Protein AF-A0A1M5F569-F1 (afdb_monomer_lite)

pLDDT: mean 79.61, std 14.75, range [44.88, 96.06]

Secondary structure (DSSP, 8-state):
-PPP---SEETTEE-HHHHHHHHHHHHHHTTT-TT--HHHHHHHHHHHHHHHHHHHHHHHS-----------HHHHHHHHH-GGGGG------

Structure (mmCIF, N/CA/C/O backbone):
data_AF-A0A1M5F569-F1
#
_entry.id   AF-A0A1M5F569-F1
#
loop_
_atom_site.group_PDB
_atom_site.id
_atom_site.type_symbol
_atom_site.label_atom_id
_atom_site.label_alt_id
_atom_site.label_comp_id
_atom_site.label_asym_id
_atom_site.label_entity_id
_atom_site.label_seq_id
_atom_site.pdbx_PDB_ins_code
_atom_site.Cartn_x
_atom_site.Cartn_y
_atom_site.Cartn_z
_atom_site.occupancy
_atom_site.B_iso_or_equiv
_atom_site.auth_seq_id
_atom_site.auth_comp_id
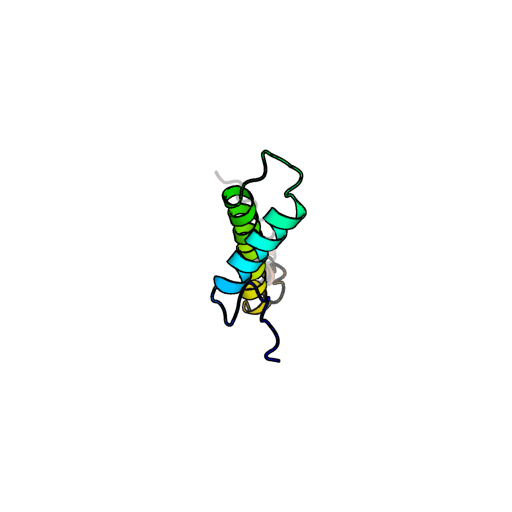_atom_site.auth_asym_id
_atom_site.auth_atom_id
_atom_site.pdbx_PDB_model_num
ATOM 1 N N . MET A 1 1 ? -11.288 -20.461 -12.305 1.00 57.91 1 MET A N 1
ATOM 2 C CA . MET A 1 1 ? -10.028 -19.782 -11.909 1.00 57.91 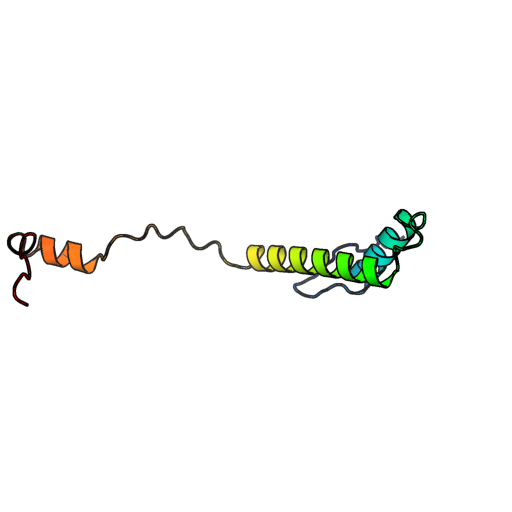1 MET A CA 1
ATOM 3 C C . MET A 1 1 ? -10.252 -19.076 -10.577 1.00 57.91 1 MET A C 1
ATOM 5 O O . MET A 1 1 ? -11.260 -18.395 -10.453 1.00 57.91 1 MET A O 1
ATOM 9 N N . LYS A 1 2 ? -9.373 -19.232 -9.574 1.00 72.75 2 LYS A N 1
ATOM 10 C CA . LYS A 1 2 ? -9.470 -18.430 -8.336 1.00 72.75 2 LYS A CA 1
ATOM 11 C C . LYS A 1 2 ? -9.206 -16.958 -8.677 1.00 72.75 2 LYS A C 1
ATOM 13 O O . LYS A 1 2 ? -8.192 -16.659 -9.309 1.00 72.75 2 LYS A O 1
ATOM 18 N N . LYS A 1 3 ? -10.114 -16.059 -8.283 1.00 77.94 3 LYS A N 1
ATOM 19 C CA . LYS A 1 3 ? -9.942 -14.608 -8.449 1.00 77.94 3 LYS A CA 1
ATOM 20 C C . LYS A 1 3 ? -8.691 -14.193 -7.668 1.00 77.94 3 LYS A C 1
ATOM 22 O O . LYS A 1 3 ? -8.527 -14.596 -6.517 1.00 77.94 3 LYS A O 1
ATOM 27 N N . ARG A 1 4 ? -7.766 -13.478 -8.314 1.00 76.69 4 ARG A N 1
A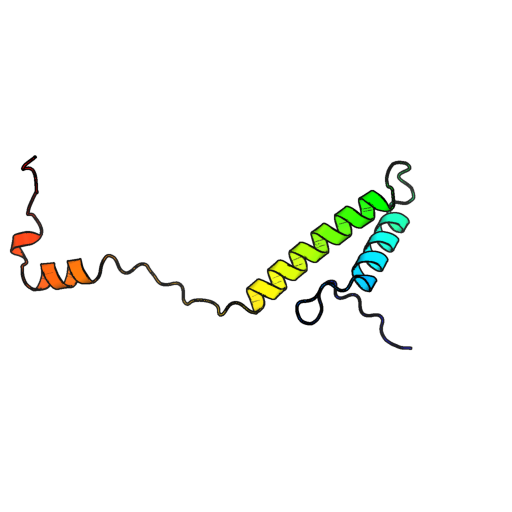TOM 28 C CA . ARG A 1 4 ? -6.566 -12.978 -7.633 1.00 76.69 4 ARG A CA 1
ATOM 29 C C . ARG A 1 4 ? -6.989 -11.840 -6.710 1.00 76.69 4 ARG A C 1
ATOM 31 O O . ARG A 1 4 ? -7.752 -10.972 -7.126 1.00 76.69 4 ARG A O 1
ATOM 38 N N . ASP A 1 5 ? -6.522 -11.895 -5.472 1.00 79.81 5 ASP A N 1
ATOM 39 C CA . ASP A 1 5 ? -6.780 -10.870 -4.469 1.00 79.81 5 ASP A CA 1
ATOM 40 C C . ASP A 1 5 ? -5.714 -9.779 -4.602 1.00 79.81 5 ASP A C 1
ATOM 42 O O . ASP A 1 5 ? -4.523 -10.055 -4.446 1.00 79.81 5 ASP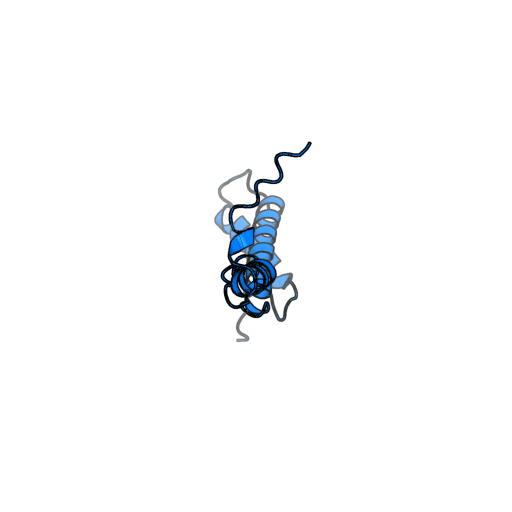 A O 1
ATOM 46 N N . TYR A 1 6 ? -6.153 -8.574 -4.957 1.00 84.00 6 TYR A N 1
ATOM 47 C CA . TYR A 1 6 ? -5.302 -7.405 -5.191 1.00 84.00 6 TYR A CA 1
ATOM 48 C C . TYR A 1 6 ? -5.400 -6.376 -4.058 1.00 84.00 6 TYR A C 1
ATOM 50 O O . TYR A 1 6 ? -4.794 -5.309 -4.149 1.00 84.00 6 TYR A O 1
ATOM 58 N N . SER A 1 7 ? -6.159 -6.683 -3.002 1.00 89.19 7 SER A N 1
ATOM 59 C CA . SER A 1 7 ? -6.257 -5.832 -1.818 1.00 89.19 7 SER A CA 1
ATOM 60 C C . SER A 1 7 ? -4.887 -5.711 -1.144 1.00 89.19 7 SER A C 1
ATOM 62 O O . SER A 1 7 ? -4.229 -6.717 -0.877 1.00 89.19 7 SER A O 1
ATOM 64 N N . LEU A 1 8 ? -4.431 -4.475 -0.908 1.00 90.38 8 LEU A N 1
ATOM 65 C CA . LEU A 1 8 ? -3.148 -4.202 -0.241 1.00 90.38 8 LEU A CA 1
ATOM 66 C C . LEU A 1 8 ? -3.219 -4.490 1.260 1.00 90.38 8 LEU A C 1
ATOM 68 O O . LEU A 1 8 ? -2.226 -4.900 1.861 1.00 90.38 8 LEU A O 1
ATOM 72 N N . VAL A 1 9 ? -4.405 -4.316 1.836 1.00 89.50 9 VAL A N 1
ATOM 73 C CA . VAL A 1 9 ? -4.721 -4.598 3.232 1.00 89.50 9 VAL A CA 1
ATOM 74 C C . VAL A 1 9 ? -5.906 -5.546 3.266 1.00 89.50 9 VAL A C 1
ATOM 76 O O . VAL A 1 9 ? -6.877 -5.373 2.532 1.00 89.50 9 VAL A O 1
ATOM 79 N N . ARG A 1 10 ? -5.807 -6.561 4.118 1.00 89.81 10 ARG A N 1
ATOM 80 C CA . ARG A 1 10 ? -6.858 -7.539 4.355 1.00 89.81 10 ARG A CA 1
ATOM 81 C C . ARG A 1 10 ? -6.978 -7.780 5.848 1.00 89.81 10 ARG A C 1
ATOM 83 O O . ARG A 1 10 ? -5.991 -8.140 6.487 1.00 89.81 10 ARG A O 1
ATOM 90 N N . ASP A 1 11 ? -8.173 -7.558 6.386 1.00 84.94 11 ASP A N 1
ATOM 91 C CA . ASP A 1 11 ? -8.494 -7.776 7.802 1.00 84.94 11 ASP A CA 1
ATOM 92 C C . ASP A 1 11 ? -7.493 -7.076 8.751 1.00 84.94 11 ASP A C 1
ATOM 94 O O . ASP A 1 11 ? -7.056 -7.635 9.758 1.00 84.94 11 ASP A O 1
ATOM 98 N N . GLY A 1 12 ? -7.049 -5.867 8.384 1.00 84.44 12 GLY A N 1
ATOM 99 C CA . GLY A 1 12 ? -6.083 -5.079 9.159 1.00 84.44 12 GLY A CA 1
ATOM 100 C C . GLY A 1 12 ? -4.646 -5.584 9.120 1.00 84.44 12 GLY A C 1
ATOM 101 O O . GLY A 1 12 ? -3.838 -5.207 9.965 1.00 84.44 12 GLY A O 1
ATOM 102 N N . LYS A 1 13 ? -4.304 -6.441 8.155 1.00 91.81 13 LYS A N 1
ATOM 103 C CA . LYS A 1 13 ? -2.933 -6.888 7.898 1.00 91.81 13 LYS A CA 1
ATOM 104 C C . LYS A 1 13 ? -2.530 -6.560 6.470 1.00 91.81 13 LYS A C 1
ATOM 106 O O . LYS A 1 13 ? -3.328 -6.663 5.540 1.00 91.81 13 LYS A O 1
ATOM 111 N N . TYR A 1 14 ? -1.260 -6.218 6.286 1.00 93.19 14 TYR A N 1
ATOM 112 C CA . TYR A 1 14 ? -0.698 -6.035 4.955 1.00 93.19 14 TYR A CA 1
ATOM 113 C C . TYR A 1 14 ? -0.703 -7.354 4.180 1.00 93.19 14 TYR A C 1
ATOM 115 O O . TYR A 1 14 ? -0.241 -8.391 4.661 1.00 93.19 14 TYR A O 1
ATOM 123 N N . ASN A 1 15 ? -1.188 -7.307 2.946 1.00 94.38 15 ASN A N 1
ATOM 124 C CA . ASN A 1 15 ? -1.137 -8.421 2.017 1.00 94.38 15 ASN A CA 1
ATOM 125 C C . ASN A 1 15 ? 0.151 -8.338 1.186 1.00 94.38 15 ASN A C 1
ATOM 127 O O . ASN A 1 15 ? 0.171 -7.809 0.072 1.00 94.38 15 ASN A O 1
ATOM 131 N N . MET A 1 16 ? 1.244 -8.895 1.715 1.00 92.56 16 MET A N 1
ATOM 132 C CA . MET A 1 16 ? 2.568 -8.862 1.071 1.00 92.56 16 MET A CA 1
ATOM 133 C C . MET A 1 16 ? 2.551 -9.393 -0.367 1.00 92.56 16 MET A C 1
ATOM 135 O O . MET A 1 16 ? 3.297 -8.902 -1.214 1.00 92.56 16 MET A O 1
ATOM 139 N N . LYS A 1 17 ? 1.683 -10.367 -0.673 1.00 93.31 17 LYS A N 1
ATOM 140 C CA . LYS A 1 17 ? 1.558 -10.917 -2.026 1.00 93.31 17 LYS A CA 1
ATOM 141 C C . LYS A 1 17 ? 1.008 -9.878 -3.002 1.00 93.31 17 LYS A C 1
ATOM 143 O O . LYS A 1 17 ? 1.561 -9.735 -4.090 1.00 93.31 17 LYS A O 1
ATOM 148 N N . ALA A 1 18 ? -0.036 -9.146 -2.616 1.00 94.19 18 ALA A N 1
ATOM 149 C CA . ALA A 1 18 ? -0.591 -8.070 -3.434 1.00 94.19 18 ALA A CA 1
ATOM 150 C C . ALA A 1 18 ? 0.410 -6.914 -3.595 1.00 94.19 18 ALA A C 1
ATOM 152 O O . ALA A 1 18 ? 0.584 -6.411 -4.703 1.00 94.19 18 ALA A O 1
ATOM 153 N N . ILE A 1 19 ? 1.141 -6.564 -2.530 1.00 94.75 19 ILE A N 1
ATOM 154 C CA . ILE A 1 19 ? 2.186 -5.527 -2.562 1.00 94.75 19 ILE A CA 1
ATOM 155 C C . ILE A 1 19 ? 3.306 -5.910 -3.540 1.00 94.75 19 ILE A C 1
ATOM 157 O O . ILE A 1 19 ? 3.675 -5.113 -4.401 1.00 94.75 19 ILE A O 1
ATOM 161 N N . MET A 1 20 ? 3.813 -7.147 -3.479 1.00 94.75 20 MET A N 1
ATOM 162 C CA . MET A 1 20 ? 4.829 -7.634 -4.421 1.00 94.75 20 MET A CA 1
ATOM 163 C C . MET A 1 20 ? 4.313 -7.688 -5.861 1.00 94.75 20 MET A C 1
ATOM 165 O O . MET A 1 20 ? 5.037 -7.323 -6.786 1.00 94.75 20 MET A O 1
ATOM 169 N N . GLN A 1 21 ? 3.067 -8.122 -6.068 1.00 93.94 21 GLN A N 1
ATOM 170 C CA . GLN A 1 21 ? 2.453 -8.139 -7.397 1.00 93.94 21 GLN A CA 1
ATOM 171 C C . GLN A 1 21 ? 2.320 -6.729 -7.976 1.00 93.94 21 GLN A C 1
ATOM 173 O O . GLN A 1 21 ? 2.616 -6.529 -9.154 1.00 93.94 21 GLN A O 1
ATOM 178 N N . ARG A 1 22 ? 1.939 -5.751 -7.147 1.00 94.00 22 ARG A N 1
ATOM 179 C CA . ARG A 1 22 ? 1.878 -4.340 -7.530 1.00 94.00 22 ARG A CA 1
ATOM 180 C C . ARG A 1 22 ? 3.259 -3.793 -7.877 1.00 94.00 22 ARG A C 1
ATOM 182 O O . ARG A 1 22 ? 3.418 -3.222 -8.948 1.00 94.00 22 ARG A O 1
ATOM 189 N N . ALA A 1 23 ? 4.263 -4.039 -7.035 1.00 94.88 23 ALA A N 1
ATOM 190 C CA . ALA A 1 23 ? 5.642 -3.626 -7.295 1.00 94.88 23 ALA A CA 1
ATOM 191 C C . ALA A 1 23 ? 6.179 -4.216 -8.610 1.00 94.88 23 ALA A C 1
ATOM 193 O O . ALA A 1 23 ? 6.832 -3.534 -9.398 1.00 94.88 23 ALA A O 1
ATOM 194 N N . TRP A 1 24 ? 5.874 -5.486 -8.883 1.00 93.00 24 TRP A N 1
ATOM 195 C CA . TRP A 1 24 ? 6.279 -6.134 -10.126 1.00 93.00 24 TRP A CA 1
ATOM 196 C C . TRP A 1 24 ? 5.572 -5.537 -11.347 1.00 93.00 24 TRP A C 1
ATOM 198 O O . TRP A 1 24 ? 6.221 -5.287 -12.363 1.00 93.00 24 TRP A O 1
ATOM 208 N N . ALA A 1 25 ? 4.268 -5.265 -11.243 1.00 92.94 25 ALA A N 1
ATOM 209 C CA . ALA A 1 25 ? 3.503 -4.610 -12.299 1.00 92.94 25 ALA A CA 1
ATOM 210 C C . ALA A 1 25 ? 4.020 -3.188 -12.580 1.00 92.94 25 ALA A C 1
ATOM 212 O O . ALA A 1 25 ? 4.239 -2.849 -13.741 1.00 92.94 25 ALA A O 1
ATOM 213 N N . GLU A 1 26 ? 4.300 -2.394 -11.540 1.00 92.31 26 GLU A N 1
ATOM 214 C CA . GLU A 1 26 ? 4.886 -1.053 -11.677 1.00 92.31 26 GLU A CA 1
ATOM 215 C C . GLU A 1 26 ? 6.261 -1.093 -12.344 1.00 92.31 26 GLU A C 1
ATOM 217 O O . GLU A 1 26 ? 6.520 -0.336 -13.278 1.00 92.31 26 GLU A O 1
ATOM 222 N N . MET A 1 27 ? 7.139 -2.005 -11.915 1.00 93.12 27 MET A N 1
ATOM 223 C CA . MET A 1 27 ? 8.448 -2.179 -12.546 1.00 93.12 27 MET A CA 1
ATOM 224 C C . MET A 1 27 ? 8.305 -2.549 -14.026 1.00 93.12 27 MET A C 1
ATOM 226 O O . MET A 1 27 ? 9.031 -2.027 -14.867 1.00 93.12 27 MET A O 1
ATOM 230 N N . LYS A 1 28 ? 7.380 -3.455 -14.360 1.00 91.81 28 LYS A N 1
ATOM 231 C CA . LYS A 1 28 ? 7.151 -3.875 -15.746 1.00 91.81 28 LYS A CA 1
ATOM 232 C C . LYS A 1 28 ? 6.605 -2.743 -16.603 1.00 91.81 28 LYS A C 1
ATOM 234 O O . LYS A 1 28 ? 7.087 -2.562 -17.720 1.00 91.81 28 LYS A O 1
ATOM 239 N N . TRP A 1 29 ? 5.662 -1.967 -16.084 1.00 91.25 29 TRP A N 1
ATOM 240 C CA . TRP A 1 29 ? 5.096 -0.831 -16.805 1.00 91.25 29 TRP A CA 1
ATOM 241 C C . TRP A 1 29 ? 6.150 0.253 -17.073 1.00 91.25 29 TRP A C 1
ATOM 243 O O . TRP A 1 29 ? 6.262 0.766 -18.187 1.00 91.25 29 TRP A O 1
ATOM 253 N N . ASN A 1 30 ? 7.025 0.488 -16.097 1.00 89.25 30 ASN A N 1
ATOM 254 C CA . ASN A 1 30 ? 8.120 1.451 -16.186 1.00 89.25 30 ASN A CA 1
ATOM 255 C C . ASN A 1 30 ? 9.437 0.843 -16.690 1.00 89.25 30 ASN A C 1
ATOM 257 O O . ASN A 1 30 ? 10.488 1.462 -16.560 1.00 89.25 30 ASN A O 1
ATOM 261 N N . SER A 1 31 ? 9.406 -0.348 -17.294 1.00 82.75 31 SER A N 1
ATOM 262 C CA . SER A 1 31 ? 10.622 -1.061 -17.723 1.00 82.75 31 SER A CA 1
ATOM 263 C C . SER A 1 31 ? 11.431 -0.330 -18.801 1.00 82.75 31 SER A C 1
ATOM 265 O O . SER A 1 31 ? 12.619 -0.594 -18.967 1.00 82.75 31 SER A O 1
ATOM 267 N N . HIS A 1 32 ? 10.809 0.621 -19.501 1.00 86.94 32 HIS A N 1
ATOM 268 C CA . HIS A 1 32 ? 11.466 1.508 -20.459 1.00 86.94 32 HIS A CA 1
ATOM 269 C C . HIS A 1 32 ? 12.399 2.535 -19.782 1.00 86.94 32 HIS A C 1
ATOM 271 O O . HIS A 1 32 ? 13.337 3.034 -20.405 1.00 86.94 32 HIS A O 1
ATOM 277 N N . LEU A 1 33 ? 12.190 2.829 -18.494 1.00 87.00 33 LEU A N 1
ATOM 278 C CA . LEU A 1 33 ? 13.056 3.691 -17.695 1.00 87.00 33 LEU A CA 1
ATOM 279 C C . LEU A 1 33 ? 14.198 2.858 -17.100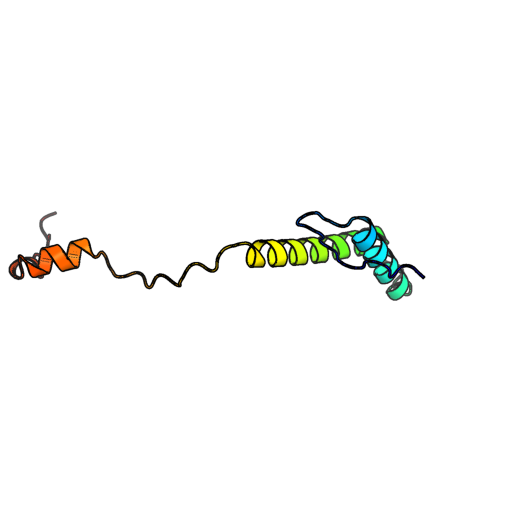 1.00 87.00 33 LEU A C 1
ATOM 281 O O . LEU A 1 33 ? 14.023 2.177 -16.094 1.00 87.00 33 LEU A O 1
ATOM 285 N N . LYS A 1 34 ? 15.406 2.969 -17.668 1.00 78.12 34 LYS A N 1
ATOM 286 C CA . LYS A 1 34 ? 16.604 2.223 -17.212 1.00 78.12 34 LYS A CA 1
ATOM 287 C C . LYS A 1 34 ? 16.951 2.410 -15.724 1.00 78.12 34 LYS A C 1
ATOM 289 O O . LYS A 1 34 ? 17.586 1.551 -15.127 1.00 78.12 34 LYS A O 1
ATOM 294 N N . TRP A 1 35 ? 16.532 3.522 -15.128 1.00 81.56 35 TRP A N 1
ATOM 295 C CA . TRP A 1 35 ? 16.757 3.890 -13.723 1.00 81.56 35 TRP A CA 1
ATOM 296 C C . TRP A 1 35 ? 15.689 3.331 -12.770 1.00 81.56 35 TRP A C 1
ATOM 298 O O . TRP A 1 35 ? 15.829 3.436 -11.549 1.00 81.56 35 TRP A O 1
ATOM 308 N N . PHE A 1 36 ? 14.583 2.806 -13.305 1.00 86.00 36 PHE A N 1
ATOM 309 C CA . PHE A 1 36 ? 13.444 2.365 -12.513 1.00 86.00 36 PHE A CA 1
ATOM 310 C C . PHE A 1 36 ? 13.627 0.904 -12.097 1.00 86.00 36 PHE A C 1
ATOM 312 O O . PHE A 1 36 ? 13.292 -0.036 -12.814 1.00 86.00 36 PHE A O 1
ATOM 319 N N . SER A 1 37 ? 14.210 0.718 -10.915 1.00 90.69 37 SER A N 1
ATOM 320 C CA . SER A 1 37 ? 14.476 -0.596 -10.338 1.00 90.69 37 SER A CA 1
ATOM 321 C C . SER A 1 37 ? 13.249 -1.189 -9.639 1.00 90.69 37 SER A C 1
ATOM 323 O O . SER A 1 37 ? 12.363 -0.474 -9.159 1.00 90.69 37 SER A O 1
ATOM 325 N N . PHE A 1 38 ? 13.256 -2.514 -9.459 1.00 91.06 38 PHE A N 1
ATOM 326 C CA . PHE A 1 38 ? 12.282 -3.198 -8.604 1.00 91.06 38 PHE A CA 1
ATOM 327 C C . PHE A 1 38 ? 12.254 -2.625 -7.181 1.00 91.06 38 PHE A C 1
ATOM 329 O O . PHE A 1 38 ? 11.190 -2.497 -6.590 1.00 91.06 38 PHE A O 1
ATOM 336 N N . SER A 1 39 ? 13.409 -2.229 -6.634 1.00 92.12 39 SER A N 1
ATOM 337 C CA . SER A 1 39 ? 13.484 -1.637 -5.294 1.00 92.12 39 SER A CA 1
ATOM 338 C C . SER A 1 39 ? 12.727 -0.312 -5.193 1.00 92.12 39 SER A C 1
ATOM 340 O O . SER A 1 39 ? 12.111 -0.042 -4.164 1.00 92.12 39 SER A O 1
ATOM 342 N N . ARG A 1 40 ? 12.722 0.503 -6.256 1.00 93.06 40 ARG A N 1
ATOM 343 C CA . ARG A 1 40 ? 11.946 1.747 -6.309 1.00 93.06 40 ARG A CA 1
ATOM 344 C C . ARG A 1 40 ? 10.451 1.464 -6.434 1.00 93.06 40 ARG A C 1
ATOM 346 O O . ARG A 1 40 ? 9.672 2.034 -5.678 1.00 93.06 40 ARG A O 1
ATOM 353 N N . ALA A 1 41 ? 10.074 0.524 -7.298 1.00 94.12 41 ALA A N 1
ATOM 354 C CA . ALA A 1 41 ? 8.691 0.061 -7.418 1.00 94.12 41 ALA A CA 1
ATOM 355 C C . ALA A 1 41 ? 8.158 -0.521 -6.095 1.00 94.12 41 ALA A C 1
ATOM 357 O O . ALA A 1 41 ? 7.021 -0.282 -5.703 1.00 94.12 41 ALA A O 1
ATOM 358 N N . LEU A 1 42 ? 9.003 -1.246 -5.358 1.00 95.75 42 LEU A N 1
ATOM 359 C CA . LEU A 1 42 ? 8.646 -1.820 -4.067 1.00 95.75 42 LEU A CA 1
ATOM 360 C C . LEU A 1 42 ? 8.409 -0.738 -3.007 1.00 95.75 42 LEU A C 1
ATOM 362 O O . LEU A 1 42 ? 7.456 -0.849 -2.243 1.00 95.75 42 LEU A O 1
ATOM 366 N N . LYS A 1 43 ? 9.228 0.322 -2.977 1.00 95.62 43 LYS A N 1
ATOM 367 C CA . LYS A 1 43 ? 9.007 1.477 -2.087 1.00 95.62 43 LYS A CA 1
ATOM 368 C C . LYS A 1 43 ? 7.676 2.172 -2.381 1.00 95.62 43 LYS A C 1
ATOM 370 O O . LYS A 1 43 ? 6.934 2.456 -1.447 1.00 95.62 43 LYS A O 1
ATOM 375 N N . ASN A 1 44 ? 7.358 2.386 -3.658 1.00 94.69 44 ASN A N 1
ATOM 376 C CA . ASN A 1 44 ? 6.081 2.971 -4.071 1.00 94.69 44 ASN A CA 1
ATOM 377 C C . ASN A 1 44 ? 4.893 2.090 -3.657 1.00 94.69 44 ASN A C 1
ATOM 379 O O . ASN A 1 44 ? 3.934 2.576 -3.064 1.00 94.69 44 ASN A O 1
ATOM 383 N N . ALA A 1 45 ? 4.981 0.779 -3.902 1.00 94.88 45 ALA A N 1
ATOM 384 C CA . ALA A 1 45 ? 3.939 -0.166 -3.513 1.00 94.88 45 ALA A CA 1
ATOM 385 C C . ALA A 1 45 ? 3.734 -0.216 -1.987 1.00 94.88 45 ALA A C 1
ATOM 387 O O . ALA A 1 45 ? 2.602 -0.355 -1.530 1.00 94.88 45 ALA A O 1
ATOM 388 N N . TRP A 1 46 ? 4.806 -0.073 -1.200 1.00 96.06 46 TRP A N 1
ATOM 389 C CA . TRP A 1 46 ? 4.723 0.043 0.259 1.00 96.06 46 TRP A CA 1
ATOM 390 C C . TRP A 1 46 ? 4.069 1.344 0.726 1.00 96.06 46 TRP A C 1
ATOM 392 O O . TRP A 1 46 ? 3.303 1.306 1.686 1.00 96.06 46 TRP A O 1
ATOM 402 N N . ALA A 1 47 ? 4.335 2.472 0.062 1.00 95.75 47 ALA A N 1
ATOM 403 C CA . ALA A 1 47 ? 3.662 3.737 0.362 1.00 95.75 47 ALA A CA 1
ATOM 404 C C . ALA A 1 47 ? 2.147 3.624 0.126 1.00 95.75 47 ALA A C 1
ATOM 406 O O . ALA A 1 47 ? 1.370 3.885 1.038 1.00 95.75 47 ALA A O 1
ATOM 407 N N . ALA A 1 48 ? 1.737 3.085 -1.026 1.00 93.56 48 ALA A N 1
ATOM 408 C CA . ALA A 1 48 ? 0.325 2.836 -1.323 1.00 93.56 48 ALA A CA 1
ATOM 409 C C . ALA A 1 48 ? -0.328 1.852 -0.331 1.00 93.56 48 ALA A C 1
ATOM 411 O O . ALA A 1 48 ? -1.502 1.975 0.007 1.00 93.56 48 ALA A O 1
ATOM 412 N N . ALA A 1 49 ? 0.419 0.849 0.145 1.00 93.94 49 ALA A N 1
ATOM 413 C CA . ALA A 1 49 ? -0.092 -0.089 1.141 1.00 93.94 49 ALA A CA 1
ATOM 414 C C . ALA A 1 49 ? -0.318 0.577 2.501 1.00 93.94 49 ALA A C 1
ATOM 416 O O . ALA A 1 49 ? -1.282 0.242 3.185 1.00 93.94 49 ALA A O 1
ATOM 417 N N . ARG A 1 50 ? 0.558 1.511 2.887 1.00 94.25 50 ARG A N 1
ATOM 418 C CA . ARG A 1 50 ? 0.383 2.319 4.094 1.00 94.25 50 ARG A CA 1
ATOM 419 C C . ARG A 1 50 ? -0.851 3.210 4.007 1.00 94.25 50 ARG A C 1
ATOM 421 O O . ARG A 1 50 ? -1.632 3.190 4.946 1.00 94.25 50 ARG A O 1
ATOM 428 N N . GLU A 1 51 ? -1.046 3.910 2.893 1.00 93.31 51 GLU A N 1
ATOM 429 C CA . GLU A 1 51 ? -2.247 4.729 2.661 1.00 93.31 51 GLU A CA 1
ATOM 430 C C . GLU A 1 51 ? -3.520 3.882 2.810 1.00 93.31 51 GLU A C 1
ATOM 432 O O . GLU A 1 51 ? -4.403 4.216 3.592 1.00 93.31 51 GLU A O 1
ATOM 437 N N . ALA A 1 52 ? -3.562 2.700 2.186 1.00 92.06 52 ALA A N 1
ATOM 438 C CA . ALA A 1 52 ? -4.692 1.777 2.324 1.00 92.06 52 ALA A CA 1
ATOM 439 C C . ALA A 1 52 ? -4.906 1.263 3.767 1.00 92.06 52 ALA A C 1
ATOM 441 O O . ALA A 1 52 ? -6.018 0.894 4.144 1.00 92.06 52 ALA A O 1
ATOM 442 N N . MET A 1 53 ? -3.849 1.195 4.583 1.00 91.56 53 MET A N 1
ATOM 443 C CA . MET A 1 53 ? -3.946 0.818 5.997 1.00 91.56 53 MET A CA 1
ATOM 444 C C . MET A 1 53 ? -4.480 1.966 6.850 1.00 91.56 53 MET A C 1
ATOM 446 O O . MET A 1 53 ? -5.248 1.718 7.775 1.00 91.56 53 MET A O 1
ATOM 450 N N . GLU A 1 54 ? -4.078 3.197 6.545 1.00 91.19 54 GLU A N 1
ATOM 451 C CA . GLU A 1 54 ? -4.597 4.410 7.176 1.00 91.19 54 GLU A CA 1
ATOM 452 C C . GLU A 1 54 ? -6.101 4.547 6.870 1.00 91.19 54 GLU A C 1
ATOM 454 O O . GLU A 1 54 ? -6.894 4.646 7.803 1.00 91.19 54 GLU A O 1
ATOM 459 N N . GLU A 1 55 ? -6.518 4.360 5.611 1.00 89.38 55 GLU A N 1
ATOM 460 C CA . GLU A 1 55 ? -7.938 4.304 5.214 1.00 89.38 55 GLU A CA 1
ATOM 461 C C . GLU A 1 55 ? -8.716 3.208 5.961 1.00 89.38 55 GLU A C 1
ATOM 463 O O . GLU A 1 55 ? -9.824 3.431 6.454 1.00 89.38 55 GLU A O 1
ATOM 468 N N . TYR A 1 56 ? -8.131 2.013 6.088 1.00 89.19 56 TYR A N 1
ATOM 469 C CA . TYR A 1 56 ? -8.738 0.922 6.848 1.00 89.19 56 TYR A CA 1
ATOM 470 C C . TYR A 1 56 ? -8.883 1.278 8.335 1.00 89.19 56 TYR A C 1
ATOM 472 O O . TYR A 1 56 ? -9.932 1.032 8.929 1.00 89.19 56 TYR A O 1
ATOM 480 N N . GLN A 1 57 ? -7.864 1.882 8.947 1.00 88.56 57 GLN A N 1
ATOM 481 C CA . GLN A 1 57 ? -7.929 2.326 10.339 1.00 88.56 57 GLN A CA 1
ATOM 482 C C . GLN A 1 57 ? -8.977 3.419 10.542 1.00 88.56 57 GLN A C 1
ATOM 484 O O . GLN A 1 57 ? -9.716 3.364 11.522 1.00 88.56 57 GLN A O 1
ATOM 489 N N . ASP A 1 58 ? -9.075 4.371 9.621 1.00 86.88 58 ASP A N 1
ATOM 490 C CA . ASP A 1 58 ? -10.076 5.433 9.679 1.00 86.88 58 ASP A CA 1
ATOM 491 C C . ASP A 1 58 ? -11.496 4.890 9.493 1.00 86.88 58 ASP A C 1
ATOM 493 O O . ASP A 1 58 ? -12.416 5.381 10.137 1.00 86.88 58 ASP A O 1
ATOM 497 N N . SER A 1 59 ? -11.673 3.812 8.719 1.00 83.12 59 SER A N 1
ATOM 498 C CA . SER A 1 59 ? -12.964 3.117 8.620 1.00 83.12 59 SER A CA 1
ATOM 499 C C . SER A 1 59 ? -13.375 2.383 9.905 1.00 83.12 59 SER A C 1
ATOM 501 O O . SER A 1 59 ? -14.564 2.190 10.150 1.00 83.12 59 SER A O 1
ATOM 503 N N . ILE A 1 60 ? -12.403 1.963 10.726 1.00 81.38 60 ILE A N 1
ATOM 504 C CA . ILE A 1 60 ? -12.650 1.291 12.012 1.00 81.38 60 ILE A CA 1
ATOM 505 C C . ILE A 1 60 ? -12.895 2.294 13.130 1.00 81.38 60 ILE A C 1
ATOM 507 O O . ILE A 1 60 ? -13.655 1.999 14.055 1.00 81.38 60 ILE A O 1
ATOM 511 N N . LYS A 1 61 ? -12.224 3.451 13.091 1.00 75.38 61 LYS A N 1
ATOM 512 C CA . LYS A 1 61 ? -12.429 4.486 14.100 1.00 75.38 61 LYS A CA 1
ATOM 513 C C . LYS A 1 61 ? -13.907 4.883 14.064 1.00 75.38 61 LYS A C 1
ATOM 515 O O . LYS A 1 61 ? -14.389 5.299 13.009 1.00 75.38 61 LYS A O 1
ATOM 520 N N . PRO A 1 62 ? -14.647 4.751 15.181 1.00 63.47 62 PRO A N 1
ATOM 521 C CA . PRO A 1 62 ? -15.989 5.296 15.241 1.00 63.47 62 PRO A CA 1
ATOM 522 C C . PRO A 1 62 ? -15.872 6.782 14.918 1.00 63.47 62 PRO A C 1
ATOM 524 O O . PRO A 1 62 ? -15.035 7.476 15.495 1.00 63.47 62 PRO A O 1
ATOM 527 N N . GLN A 1 63 ? -16.654 7.238 13.944 1.00 57.56 63 GLN A N 1
ATOM 528 C CA . GLN A 1 63 ? -16.721 8.640 13.572 1.00 57.56 63 GLN A CA 1
ATOM 529 C C . GLN A 1 63 ? -17.193 9.393 14.815 1.00 57.56 63 GLN A C 1
ATOM 531 O O . GLN A 1 63 ? -18.378 9.361 15.150 1.00 57.56 63 GLN A O 1
ATOM 536 N N . GLU A 1 64 ? -16.252 9.966 15.570 1.00 54.75 64 GLU A N 1
ATOM 537 C CA . GLU A 1 64 ? -16.603 10.751 16.743 1.00 54.75 64 GLU A CA 1
ATOM 538 C C . GLU A 1 64 ? -17.550 11.849 16.254 1.00 54.75 64 GLU A C 1
ATOM 540 O O . GLU A 1 64 ? -17.241 12.511 15.251 1.00 54.75 64 GLU A O 1
ATOM 545 N N . PRO A 1 65 ? -18.729 12.025 16.882 1.00 53.31 65 PRO A N 1
ATOM 546 C CA . PRO A 1 65 ? -19.556 13.168 16.553 1.00 53.31 65 PRO A CA 1
ATOM 547 C C . PRO A 1 65 ? -18.663 14.388 16.725 1.00 53.31 65 PRO A C 1
ATOM 549 O O . PRO A 1 65 ? -17.973 14.492 17.740 1.00 53.31 65 PRO A O 1
ATOM 552 N N . VAL A 1 66 ? -18.632 15.261 15.716 1.00 54.12 66 VAL A N 1
ATOM 553 C CA . VAL A 1 66 ? -17.933 16.544 15.783 1.00 54.12 66 VAL A CA 1
ATOM 554 C C . VAL A 1 66 ? -18.435 17.232 17.044 1.00 54.12 66 VAL A C 1
ATOM 556 O O . VAL A 1 66 ? -19.516 17.818 17.050 1.00 54.12 66 VAL A O 1
ATOM 559 N N . GLN A 1 67 ? -17.695 17.099 18.144 1.00 55.06 67 GLN A N 1
ATOM 560 C CA . GLN A 1 67 ? -18.008 17.821 19.354 1.00 55.06 67 GLN A CA 1
ATOM 561 C C . GLN A 1 67 ? -17.656 19.255 19.013 1.00 55.06 67 GLN A C 1
ATOM 563 O O . GLN A 1 67 ? -16.488 19.654 18.997 1.00 55.06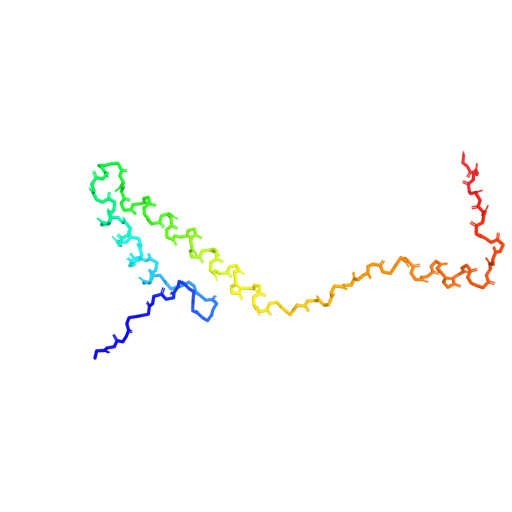 67 GLN A O 1
ATOM 568 N N . HIS A 1 68 ? -18.682 20.031 18.666 1.00 51.16 68 HIS A N 1
ATOM 569 C CA . HIS A 1 68 ? -18.607 21.466 18.827 1.00 51.16 68 HIS A CA 1
ATOM 570 C C . HIS A 1 68 ? -18.062 21.672 20.234 1.00 51.16 68 HIS A C 1
ATOM 572 O O . HIS A 1 68 ? -18.627 21.151 21.193 1.00 51.16 68 HIS A O 1
ATOM 578 N N . LYS A 1 69 ? -16.901 22.324 20.343 1.00 55.59 69 LYS A N 1
ATOM 579 C CA . LYS A 1 69 ? -16.346 22.714 21.633 1.00 55.59 69 LYS A CA 1
ATOM 580 C C . LYS A 1 69 ? -17.350 23.681 22.239 1.00 55.59 69 LYS A C 1
ATOM 582 O O . LYS A 1 69 ? -17.258 24.884 22.008 1.00 55.59 69 LYS A O 1
ATOM 587 N N . GLU A 1 70 ? -18.346 23.153 22.935 1.00 56.31 70 GLU A N 1
ATOM 588 C CA . GLU A 1 70 ? -19.197 23.938 23.801 1.00 56.31 70 GLU A CA 1
ATOM 589 C C . GLU A 1 70 ? -18.229 24.576 24.788 1.00 56.31 70 GLU A C 1
ATOM 591 O O . GLU A 1 70 ? -17.543 23.895 25.558 1.00 56.31 70 GLU A O 1
ATOM 596 N N . GLY A 1 71 ? -18.028 25.884 24.623 1.00 60.56 71 GLY A N 1
ATOM 597 C CA . GLY A 1 71 ? -17.130 26.651 25.466 1.00 60.56 71 GLY A CA 1
ATOM 598 C C . GLY A 1 71 ? -17.421 26.326 26.926 1.00 60.56 71 GLY A C 1
ATOM 599 O O . GLY A 1 71 ? -18.577 26.174 27.298 1.00 60.56 71 GLY A O 1
ATOM 600 N N . ASN A 1 72 ? -16.352 26.177 27.708 1.00 66.88 72 ASN A N 1
ATOM 601 C CA . ASN A 1 72 ? -16.313 25.751 29.108 1.00 66.88 72 ASN A CA 1
ATOM 602 C C . ASN A 1 72 ? -17.680 25.818 29.831 1.00 66.88 72 ASN A C 1
ATOM 604 O O . ASN A 1 72 ? -18.030 26.847 30.409 1.00 66.88 72 ASN A O 1
ATOM 608 N N . VAL A 1 73 ? -18.444 24.721 29.784 1.00 69.31 73 VAL A N 1
ATOM 609 C CA . VAL A 1 73 ? -19.851 24.646 30.231 1.00 69.31 73 VAL A CA 1
ATOM 610 C C . VAL A 1 73 ? -20.000 25.071 31.700 1.00 69.31 73 VAL A C 1
ATOM 612 O O . VAL A 1 73 ? -20.968 25.719 32.097 1.00 69.31 73 VAL A O 1
ATOM 615 N N . LEU A 1 74 ? -18.966 24.809 32.502 1.00 66.06 74 LEU A N 1
ATOM 616 C CA . LEU A 1 74 ? -18.862 25.247 33.894 1.00 66.06 74 LEU A CA 1
ATOM 617 C C . LEU A 1 74 ? -18.872 26.773 34.043 1.00 66.06 74 LEU A C 1
ATOM 619 O O . LEU A 1 74 ? -19.480 27.294 34.973 1.00 66.06 74 LEU A O 1
ATOM 623 N N . LYS A 1 75 ? -18.239 27.501 33.117 1.00 66.38 75 LYS A N 1
ATOM 624 C CA . LYS A 1 75 ? -18.200 28.967 33.131 1.00 66.38 75 LYS A CA 1
ATOM 625 C C . LYS A 1 75 ? -19.584 29.547 32.846 1.00 66.38 75 LYS A C 1
ATOM 627 O O . LYS A 1 75 ? -19.989 30.478 33.531 1.00 66.38 75 LYS A O 1
ATOM 632 N N . SER A 1 76 ? -20.327 28.984 31.890 1.00 67.88 76 SER A N 1
ATOM 633 C CA . SER A 1 76 ? -21.705 29.410 31.607 1.00 67.88 76 SER A CA 1
ATOM 634 C C . SER A 1 76 ? -22.657 29.115 32.765 1.00 67.88 76 SER A C 1
ATOM 636 O O . SER A 1 76 ? -23.441 29.987 33.125 1.00 67.88 76 SER A O 1
ATOM 638 N N . PHE A 1 77 ? -22.550 27.943 33.405 1.00 70.88 77 PHE A N 1
ATOM 639 C CA . PHE A 1 77 ? -23.350 27.638 34.596 1.00 70.88 77 PHE A CA 1
ATOM 640 C C . PHE A 1 77 ? -23.018 28.578 35.759 1.00 70.88 77 PHE A C 1
ATOM 642 O O . PHE A 1 77 ? -23.925 29.125 36.382 1.00 70.88 77 PHE A O 1
ATOM 649 N N . PHE A 1 78 ? -21.734 28.833 36.014 1.00 69.81 78 PHE A N 1
ATOM 650 C CA . PHE A 1 78 ? -21.311 29.719 37.096 1.00 69.81 78 PHE A CA 1
ATOM 651 C C . PHE A 1 78 ? -21.775 31.170 36.881 1.00 69.81 78 PHE A C 1
ATOM 653 O O . PHE A 1 78 ? -22.318 31.783 37.795 1.00 69.81 78 PHE A O 1
ATOM 660 N N . LEU A 1 79 ? -21.645 31.697 35.659 1.00 68.75 79 LEU A N 1
ATOM 661 C CA . LEU A 1 79 ? -22.119 33.042 35.309 1.00 68.75 79 LEU A CA 1
ATOM 662 C C . LEU A 1 79 ? -23.653 33.153 35.299 1.00 68.75 79 LEU A C 1
ATOM 664 O O . LEU A 1 79 ? -24.175 34.231 35.558 1.00 68.75 79 LEU A O 1
ATOM 668 N N . SER A 1 80 ? -24.381 32.059 35.037 1.00 67.88 80 SER A N 1
ATOM 669 C CA . SER A 1 80 ? -25.851 32.057 35.096 1.00 67.88 80 SER A CA 1
ATOM 670 C C . SER A 1 80 ? -26.400 32.228 36.517 1.00 67.88 80 SER A C 1
ATOM 672 O O . SER A 1 80 ? -27.452 32.838 36.689 1.00 67.88 80 SER A O 1
ATOM 674 N N . GLY A 1 81 ? -25.682 31.726 37.530 1.00 74.88 81 GLY A N 1
ATOM 675 C CA . GLY A 1 81 ? -26.033 31.911 38.942 1.00 74.88 81 GLY A CA 1
ATOM 676 C C . GLY A 1 81 ? -25.503 33.212 39.550 1.00 74.88 81 GLY A C 1
ATOM 677 O O . GLY A 1 81 ? -26.028 33.655 40.566 1.00 74.88 81 GLY A O 1
ATOM 678 N N . HIS A 1 82 ? -24.493 33.820 38.920 1.00 64.62 82 HIS A N 1
ATOM 679 C CA . HIS A 1 82 ? -23.785 35.003 39.412 1.00 64.62 82 HIS A CA 1
ATOM 680 C C . HIS A 1 82 ? -23.463 35.977 38.262 1.00 64.62 82 HIS A C 1
ATOM 682 O O . HIS A 1 82 ? -22.306 36.062 37.820 1.00 64.62 82 HIS A O 1
ATOM 688 N N . PRO A 1 83 ? -24.472 36.696 37.730 1.00 68.25 83 PRO A N 1
ATOM 689 C CA . PRO A 1 83 ? -24.304 37.607 36.595 1.00 68.25 83 PRO A CA 1
ATOM 690 C C . PRO A 1 83 ? -23.359 38.787 36.886 1.00 68.25 83 PRO A C 1
ATOM 692 O O . PRO A 1 83 ? -22.787 39.367 35.964 1.00 68.25 83 PRO A O 1
ATOM 695 N N . GLU A 1 84 ? -23.137 39.123 38.155 1.00 67.62 84 GLU A N 1
ATOM 696 C CA . GLU A 1 84 ? -22.191 40.143 38.616 1.00 67.62 84 GLU A CA 1
ATOM 697 C C . GLU A 1 84 ? -20.726 39.825 38.267 1.00 67.62 84 GLU A C 1
ATOM 699 O O . GLU A 1 84 ? -19.905 40.732 38.139 1.00 67.62 84 GLU A O 1
ATOM 704 N N . ASN A 1 85 ? -20.399 38.550 38.040 1.00 64.69 85 ASN A N 1
ATOM 705 C CA . ASN A 1 85 ? -19.034 38.095 37.770 1.00 64.69 85 ASN A CA 1
ATOM 706 C C . ASN A 1 85 ? -18.660 38.108 36.278 1.00 64.69 85 ASN A C 1
ATOM 708 O O . ASN A 1 85 ? -17.537 37.751 35.921 1.00 64.69 85 ASN A O 1
ATOM 712 N N . VAL A 1 86 ? -19.572 38.525 35.392 1.00 63.09 86 VAL A N 1
ATOM 713 C CA . VAL A 1 86 ? -19.322 38.611 33.940 1.00 63.09 86 VAL A CA 1
ATOM 714 C C . VAL A 1 86 ? -18.229 39.638 33.611 1.00 63.09 86 VAL A C 1
ATOM 716 O O . VAL A 1 86 ? -17.455 39.426 32.679 1.00 63.09 86 VAL A O 1
ATOM 719 N N . TYR A 1 87 ? -18.135 40.712 34.402 1.00 61.38 87 TYR A N 1
ATOM 720 C CA . TYR A 1 87 ? -17.197 41.828 34.215 1.00 61.38 87 TYR A CA 1
ATOM 721 C C . TYR A 1 87 ? -16.131 41.919 35.312 1.00 61.38 87 TYR A C 1
ATOM 723 O O . TYR A 1 87 ? -15.514 42.970 35.477 1.00 61.38 87 TYR A O 1
ATOM 731 N N . TYR A 1 88 ? -15.914 40.843 36.076 1.00 60.78 88 TYR A N 1
ATOM 732 C CA . TYR A 1 88 ? -14.881 40.821 37.108 1.00 60.78 88 TYR A CA 1
ATOM 733 C C . TYR A 1 88 ? -13.498 40.770 36.443 1.00 60.78 88 TYR A C 1
ATOM 735 O O . TYR A 1 88 ? -12.938 39.704 36.183 1.00 60.78 88 TYR A O 1
ATOM 743 N N . ASP A 1 89 ? -12.983 41.947 36.096 1.00 54.69 89 ASP A N 1
ATOM 744 C CA . ASP A 1 89 ? -11.631 42.149 35.601 1.00 54.69 89 ASP A CA 1
ATOM 745 C C . ASP A 1 89 ? -10.656 41.865 36.745 1.00 54.69 89 ASP A C 1
ATOM 747 O O . ASP A 1 89 ? -10.539 42.619 37.711 1.00 54.69 89 ASP A O 1
ATOM 751 N N . SER A 1 90 ? -9.977 40.725 36.664 1.00 58.28 90 SER A N 1
ATOM 752 C CA . SER A 1 90 ? -8.900 40.347 37.572 1.00 58.28 90 SER A CA 1
ATOM 753 C C . SER A 1 90 ? -7.630 41.148 37.255 1.00 58.28 90 SER A C 1
ATOM 755 O O . SER A 1 90 ? -6.577 40.565 37.004 1.00 58.28 90 SER A O 1
ATOM 757 N N . SER A 1 91 ? -7.725 42.479 37.260 1.00 56.34 91 SER A N 1
ATOM 758 C CA . SER A 1 91 ? -6.606 43.415 37.085 1.00 56.34 91 SER A CA 1
ATOM 759 C C . SER A 1 91 ? -5.758 43.589 38.350 1.00 56.34 91 SER A C 1
ATOM 761 O O . SER A 1 91 ? -4.838 44.400 38.384 1.00 56.34 91 SER A O 1
ATOM 763 N N . TRP A 1 92 ? -5.989 42.771 39.377 1.00 56.12 92 TRP A N 1
ATOM 764 C CA . TRP A 1 92 ? -5.053 42.615 40.485 1.00 56.12 92 TRP A CA 1
ATOM 765 C C . TRP A 1 92 ? -3.988 41.572 40.140 1.00 56.12 92 TRP A C 1
ATOM 767 O O . TRP A 1 92 ? -4.071 40.415 40.558 1.00 56.12 92 TRP A O 1
ATOM 777 N N . ARG A 1 93 ? -2.979 42.010 39.386 1.00 44.88 93 ARG A N 1
ATOM 778 C CA . ARG A 1 93 ? -1.587 41.556 39.489 1.00 44.88 93 ARG A CA 1
ATOM 779 C C . ARG A 1 93 ? -0.648 42.696 39.133 1.00 44.88 93 ARG A C 1
ATOM 781 O O . ARG A 1 93 ? -0.874 43.321 38.078 1.00 44.88 93 ARG A O 1
#

Organism: NCBI:txid871325

Sequence (93 aa):
MKKRDYSLVRDGKYNMKAIMQRAWAEMKWNSHLKWFSFSRALKNAWAAAREAMEEYQDSIKPQEPVQHKEGNVLKSFFLSGHPENVYYDSSWR

Radius of gyration: 27.42 Å; chains: 1; bounding box: 43×63×61 Å

Foldseek 3Di:
DPDDDLQQDDPLDGPVVNLLVQLVVVCVVCVVPPPRDSVNSSVVSVVVSVVSSVVVVVVVPDPPPPPPPPDPVVVVVVCVVPVVCPPPPPPPD